Protein AF-A0A2G9YGD5-F1 (afdb_monomer_lite)

Secondary structure (DSSP, 8-state):
--SSSSPPPSEEETTEEEEE-TTTT-TTS-TTHHHHHHHHHHHHHHTT-EEEEE-HHHHTTHHHHHHHHHTS---------

Sequence (81 aa):
MYPEGRYRCDFVVNNTFVEFFGLSNVSGVCLNYNEIIVRKREMCKKHNIRLIEIYEKNLYNLDQFLSKKLGIEIKQKALFY

Radius of gyration: 14.37 Å; chains: 1; bounding box: 30×23×42 Å

Foldseek 3Di:
DQPDDPDDAPDADPQATEHEPACPPPPPPDPCSVVVVVVSVVSCVVVVGHYHYHYPVCVVVVQVSVCVVVVHRDDDDPPDD

pLDDT: mean 82.67, std 12.57, range [47.75, 95.0]

Structure (mmCIF, N/CA/C/O backbone):
data_AF-A0A2G9YGD5-F1
#
_entry.id   AF-A0A2G9YGD5-F1
#
loop_
_atom_site.group_PDB
_atom_site.id
_atom_site.type_symbol
_atom_site.label_atom_id
_atom_site.label_alt_id
_atom_site.label_comp_id
_atom_site.label_asym_id
_atom_site.label_entity_id
_atom_site.label_seq_id
_atom_site.pdbx_PDB_ins_code
_atom_site.Cartn_x
_atom_site.Cartn_y
_atom_site.Cartn_z
_atom_site.occupancy
_atom_site.B_iso_or_equiv
_atom_site.auth_seq_id
_atom_site.auth_comp_id
_atom_site.auth_asym_id
_atom_site.auth_atom_id
_atom_site.pdbx_PDB_model_num
ATOM 1 N N . MET A 1 1 ? -8.519 -10.930 -0.921 1.00 75.38 1 MET A N 1
ATOM 2 C CA . MET A 1 1 ? -8.087 -11.183 -2.319 1.00 75.38 1 MET A CA 1
ATOM 3 C C . MET A 1 1 ? -8.626 -10.067 -3.192 1.00 75.38 1 MET A C 1
ATOM 5 O O . MET A 1 1 ? -9.654 -9.506 -2.829 1.00 75.38 1 MET A O 1
ATOM 9 N N . TYR A 1 2 ? -7.935 -9.719 -4.282 1.00 78.31 2 TYR A N 1
ATOM 10 C CA . TYR A 1 2 ? -8.444 -8.711 -5.217 1.00 78.31 2 TYR A CA 1
ATOM 11 C C . TYR A 1 2 ? -9.714 -9.221 -5.924 1.00 78.31 2 TYR A C 1
ATOM 13 O O . TYR A 1 2 ? -9.826 -10.430 -6.132 1.00 78.31 2 TYR A O 1
ATOM 21 N N . PRO A 1 3 ? -10.663 -8.334 -6.283 1.00 74.81 3 PRO A N 1
ATOM 22 C CA . PRO A 1 3 ? -11.925 -8.744 -6.909 1.00 74.81 3 PRO A CA 1
ATOM 23 C C . PRO A 1 3 ? -11.755 -9.336 -8.312 1.00 74.81 3 PRO A C 1
ATOM 25 O O . PRO A 1 3 ? -12.608 -10.089 -8.771 1.00 74.81 3 PRO A O 1
ATOM 28 N N . GLU A 1 4 ? -10.661 -8.996 -8.997 1.00 78.12 4 GLU A N 1
ATOM 29 C CA . GLU A 1 4 ? -10.369 -9.449 -10.355 1.00 78.12 4 GLU A CA 1
ATOM 30 C C . GLU A 1 4 ? -9.006 -10.158 -10.383 1.00 78.12 4 GLU A C 1
ATOM 32 O O . GLU A 1 4 ? -8.013 -9.685 -9.831 1.00 78.12 4 GLU A O 1
ATOM 37 N N . GLY A 1 5 ? -8.952 -11.332 -11.017 1.00 69.06 5 GLY A N 1
ATOM 38 C CA . GLY A 1 5 ? -7.739 -12.151 -11.096 1.00 69.06 5 GLY A CA 1
ATOM 39 C C . GLY A 1 5 ? -7.344 -12.852 -9.786 1.00 69.06 5 GLY A C 1
ATOM 40 O O . GLY A 1 5 ? -7.901 -12.631 -8.715 1.00 69.06 5 GLY A O 1
ATOM 41 N N . ARG A 1 6 ? -6.343 -13.740 -9.859 1.00 76.00 6 ARG A N 1
ATOM 42 C CA . ARG A 1 6 ? -5.805 -14.473 -8.693 1.00 76.00 6 ARG A CA 1
ATOM 43 C C . ARG A 1 6 ? -4.728 -13.670 -7.951 1.00 76.00 6 ARG A C 1
ATOM 45 O O . ARG A 1 6 ? -3.706 -14.223 -7.549 1.00 76.00 6 ARG A O 1
ATOM 52 N N . TYR A 1 7 ? -4.931 -12.364 -7.782 1.00 80.50 7 TYR A N 1
ATOM 53 C CA . TYR A 1 7 ? -3.990 -11.522 -7.046 1.00 80.50 7 TYR A CA 1
ATOM 54 C C . TYR A 1 7 ? -4.278 -11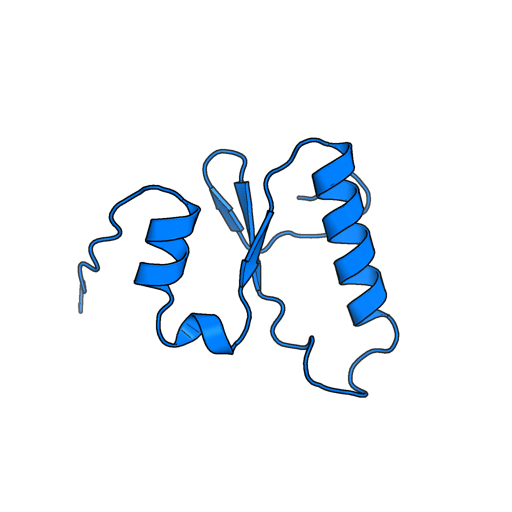.576 -5.545 1.00 80.50 7 TYR A C 1
ATOM 56 O O . TYR A 1 7 ? -5.407 -11.379 -5.079 1.00 80.50 7 TYR A O 1
ATOM 64 N N . ARG A 1 8 ? -3.224 -11.835 -4.770 1.00 83.94 8 ARG A N 1
ATOM 65 C CA . ARG A 1 8 ? -3.269 -11.758 -3.312 1.00 83.94 8 ARG A CA 1
ATOM 66 C C . ARG A 1 8 ? -2.917 -10.350 -2.858 1.00 83.94 8 ARG A C 1
ATOM 68 O O . ARG A 1 8 ? -2.146 -9.655 -3.522 1.00 83.94 8 ARG A O 1
ATOM 75 N N . CYS A 1 9 ? -3.573 -9.963 -1.774 1.00 88.62 9 CYS A N 1
ATOM 76 C CA . CYS A 1 9 ? -3.191 -8.813 -0.983 1.00 88.62 9 CYS A CA 1
ATOM 77 C C . CYS A 1 9 ? -2.508 -9.346 0.275 1.00 88.62 9 CYS A C 1
ATOM 79 O O . CYS A 1 9 ? -2.966 -10.376 0.785 1.00 88.62 9 CYS A O 1
ATOM 81 N N . ASP A 1 10 ? -1.454 -8.684 0.737 1.00 89.50 10 ASP A N 1
ATOM 82 C CA . ASP A 1 10 ? -0.695 -9.121 1.911 1.00 89.50 10 ASP A CA 1
ATOM 83 C C . ASP A 1 10 ? -1.564 -9.064 3.173 1.00 89.50 10 ASP A C 1
ATOM 85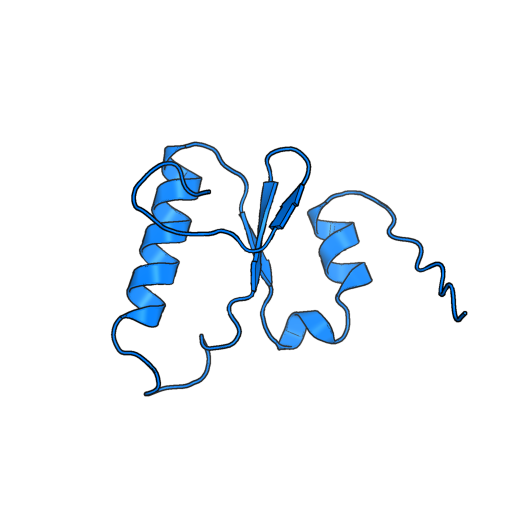 O O . ASP A 1 10 ? -1.650 -10.046 3.912 1.00 89.50 10 ASP A O 1
ATOM 89 N N . PHE A 1 11 ? -2.281 -7.951 3.381 1.00 91.12 11 PHE A N 1
ATOM 90 C CA . PHE A 1 11 ? -3.162 -7.769 4.535 1.00 91.12 11 PHE A CA 1
ATOM 91 C C . PHE A 1 11 ? -4.451 -7.018 4.188 1.00 91.12 11 PHE A C 1
ATOM 93 O O . PHE A 1 11 ? -4.491 -6.148 3.318 1.00 91.12 11 PHE A O 1
ATOM 100 N N . VAL A 1 12 ? -5.521 -7.318 4.927 1.00 91.06 12 VAL A N 1
ATOM 101 C CA . VAL A 1 12 ? -6.804 -6.609 4.836 1.00 91.06 12 VAL A CA 1
ATOM 102 C C . VAL A 1 12 ? -7.247 -6.198 6.237 1.00 91.06 12 VAL A C 1
ATOM 104 O O . VAL A 1 12 ? -7.373 -7.043 7.117 1.00 91.06 12 VAL A O 1
ATOM 107 N N . VAL A 1 13 ? -7.504 -4.904 6.436 1.00 87.31 13 VAL A N 1
ATOM 108 C CA . VAL A 1 13 ? -7.927 -4.315 7.716 1.00 87.31 13 VAL A CA 1
ATOM 109 C C . VAL A 1 13 ? -9.119 -3.402 7.460 1.00 87.31 13 VAL A C 1
ATOM 111 O O . VAL A 1 13 ? -8.990 -2.442 6.710 1.00 87.31 13 VAL A O 1
ATOM 114 N N . ASN A 1 14 ? -10.282 -3.673 8.059 1.00 84.81 14 ASN A N 1
ATOM 115 C CA . ASN A 1 14 ? -11.492 -2.841 7.925 1.00 84.81 14 ASN A CA 1
ATOM 116 C C . ASN A 1 14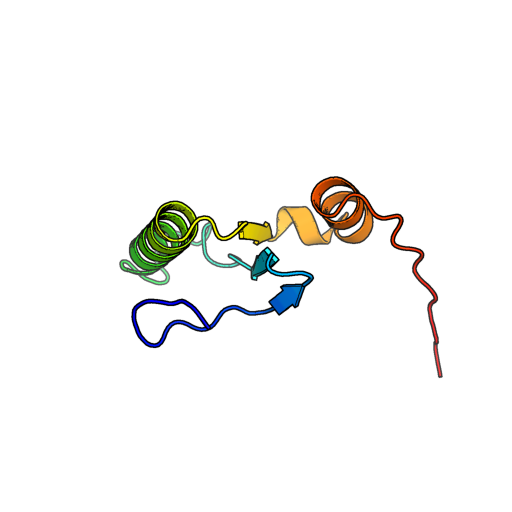 ? -11.789 -2.421 6.471 1.00 84.81 14 ASN A C 1
ATOM 118 O O . ASN A 1 14 ? -11.906 -1.236 6.160 1.00 84.81 14 ASN A O 1
ATOM 122 N N . ASN A 1 15 ? -11.844 -3.397 5.560 1.00 85.38 15 ASN A N 1
ATOM 123 C CA . ASN A 1 15 ? -12.075 -3.175 4.125 1.00 85.38 15 ASN A CA 1
ATOM 124 C C . ASN A 1 15 ? -11.003 -2.313 3.415 1.00 85.38 15 ASN A C 1
ATOM 126 O O . ASN A 1 15 ? -11.213 -1.828 2.304 1.00 85.38 15 ASN A O 1
ATOM 130 N N . THR A 1 16 ? -9.846 -2.125 4.051 1.00 90.44 16 THR A N 1
ATOM 131 C CA . THR A 1 16 ? -8.660 -1.470 3.497 1.00 90.44 16 THR A CA 1
ATOM 132 C C . THR A 1 16 ? -7.602 -2.521 3.204 1.00 90.44 16 THR A C 1
ATOM 134 O O . THR A 1 16 ? -7.247 -3.319 4.069 1.00 90.44 16 THR A O 1
ATOM 137 N N . PHE A 1 17 ? -7.099 -2.524 1.980 1.00 94.38 17 PHE A N 1
ATOM 138 C CA . PHE A 1 17 ? -5.992 -3.370 1.561 1.00 94.38 17 PHE A CA 1
ATOM 139 C C . PHE A 1 17 ? -4.681 -2.712 1.968 1.00 94.38 17 PHE A C 1
ATOM 141 O O . PHE A 1 17 ? -4.525 -1.500 1.819 1.00 94.38 17 PHE A O 1
ATOM 148 N N . VAL A 1 18 ? -3.745 -3.504 2.475 1.00 93.69 18 VAL A N 1
ATOM 149 C CA . VAL A 1 18 ? -2.409 -3.055 2.861 1.00 93.69 18 VAL A CA 1
ATOM 150 C C . VAL A 1 18 ? -1.403 -3.973 2.182 1.00 93.69 18 VAL A C 1
ATOM 152 O O . VAL A 1 18 ? -1.433 -5.184 2.390 1.00 93.69 18 VAL A O 1
ATOM 155 N N . GLU A 1 19 ? -0.543 -3.392 1.353 1.00 92.44 19 GLU A N 1
ATOM 156 C CA . GLU A 1 19 ? 0.352 -4.132 0.461 1.00 92.44 19 GLU A CA 1
ATOM 157 C C . GLU A 1 19 ? 1.781 -3.600 0.550 1.00 92.44 19 GLU A C 1
ATOM 159 O O . GLU A 1 19 ? 1.978 -2.382 0.547 1.00 92.44 19 GLU A O 1
ATOM 164 N N . PHE A 1 20 ? 2.775 -4.491 0.571 1.00 92.12 20 PHE A N 1
ATOM 165 C CA . PHE A 1 20 ? 4.186 -4.116 0.520 1.00 92.12 20 PHE A CA 1
ATOM 166 C C . PHE A 1 20 ? 4.765 -4.235 -0.899 1.00 92.12 20 PHE A C 1
ATOM 168 O O . PHE A 1 20 ? 4.945 -5.323 -1.443 1.00 92.12 20 PHE A O 1
ATOM 175 N N . PHE A 1 21 ? 5.136 -3.101 -1.494 1.00 89.81 21 PHE A N 1
ATOM 176 C CA . PHE A 1 21 ? 5.768 -3.022 -2.813 1.00 89.81 21 PHE A CA 1
ATOM 177 C C . PHE A 1 21 ? 7.288 -2.858 -2.703 1.00 89.81 21 PHE A C 1
ATOM 179 O O . PHE A 1 21 ? 7.861 -1.853 -3.120 1.00 89.81 21 PHE A O 1
ATOM 186 N N . GLY A 1 22 ? 7.955 -3.859 -2.127 1.00 82.44 22 GLY A N 1
ATOM 187 C CA . GLY A 1 22 ? 9.396 -3.814 -1.853 1.00 82.44 22 GLY A CA 1
ATOM 188 C C . GLY A 1 22 ? 10.311 -3.830 -3.082 1.00 82.44 22 GLY A C 1
ATOM 189 O O . GLY A 1 22 ? 11.453 -3.411 -2.978 1.00 82.44 22 GLY A O 1
ATOM 190 N N . LEU A 1 23 ? 9.831 -4.284 -4.246 1.00 77.44 23 LEU A N 1
ATOM 191 C CA . LEU A 1 23 ? 10.656 -4.409 -5.460 1.00 77.44 23 LEU A CA 1
ATOM 192 C C . LEU A 1 23 ? 10.487 -3.242 -6.442 1.00 77.44 23 LEU A C 1
ATOM 194 O O . LEU A 1 23 ? 11.068 -3.260 -7.524 1.00 77.44 23 LEU A O 1
ATOM 198 N N . SER A 1 24 ? 9.699 -2.218 -6.100 1.00 67.38 24 SER A N 1
ATOM 199 C CA . SER A 1 24 ? 9.396 -1.117 -7.026 1.00 67.38 24 SER A CA 1
ATOM 200 C C . SER A 1 24 ? 10.614 -0.258 -7.390 1.00 67.38 24 SER A C 1
ATOM 202 O O . SER A 1 24 ? 10.565 0.487 -8.364 1.00 67.38 24 SER A O 1
ATOM 204 N N . ASN A 1 25 ? 11.682 -0.311 -6.589 1.00 64.56 25 ASN A N 1
ATOM 205 C CA . ASN A 1 25 ? 12.931 0.432 -6.782 1.00 64.56 25 ASN A CA 1
ATOM 206 C C . ASN A 1 25 ? 14.038 -0.399 -7.455 1.00 64.56 25 ASN A C 1
ATOM 208 O O . ASN A 1 25 ? 15.074 0.164 -7.810 1.00 64.56 25 ASN A O 1
ATOM 212 N N . VAL A 1 26 ? 13.839 -1.706 -7.661 1.00 65.19 26 VAL A N 1
ATOM 213 C CA . VAL A 1 26 ? 14.849 -2.563 -8.286 1.00 65.19 26 VAL A CA 1
ATOM 214 C C . VAL A 1 26 ? 14.621 -2.606 -9.795 1.00 65.19 26 VAL A C 1
ATOM 216 O O . VAL A 1 26 ? 13.902 -3.458 -10.324 1.00 65.19 26 VAL A O 1
ATOM 219 N N . SER A 1 27 ? 15.243 -1.661 -10.501 1.00 55.41 27 SER A N 1
ATOM 220 C CA . SER A 1 27 ? 15.298 -1.649 -11.964 1.00 55.41 27 SER A CA 1
ATOM 221 C C . SER A 1 27 ? 15.892 -2.967 -12.474 1.00 55.41 27 SER A C 1
ATOM 223 O O . SER A 1 27 ? 17.085 -3.210 -12.320 1.00 55.41 27 SER A O 1
ATOM 225 N N . GLY A 1 28 ? 15.057 -3.823 -13.072 1.00 59.62 28 GLY A N 1
ATOM 226 C CA . GLY A 1 28 ? 15.491 -5.049 -13.755 1.00 59.62 28 GLY A CA 1
ATOM 227 C C . GLY A 1 28 ? 14.989 -6.377 -13.178 1.00 59.62 28 GLY A C 1
ATOM 228 O O . GLY A 1 28 ? 15.198 -7.401 -13.817 1.00 59.62 28 GLY A O 1
ATOM 229 N N . VAL A 1 29 ? 14.297 -6.402 -12.030 1.00 58.78 29 VAL A N 1
ATOM 230 C CA . VAL A 1 29 ? 13.897 -7.684 -11.404 1.00 58.78 29 VAL A CA 1
ATOM 231 C C . VAL A 1 29 ? 12.623 -8.293 -11.995 1.00 58.78 29 VAL A C 1
ATOM 233 O O . VAL A 1 29 ? 12.479 -9.509 -11.967 1.00 58.78 29 VAL A O 1
ATOM 236 N N . CYS A 1 30 ? 11.722 -7.510 -12.597 1.00 56.31 30 CYS A N 1
ATOM 237 C CA . CYS A 1 30 ? 10.553 -8.031 -13.318 1.00 56.31 30 CYS A CA 1
ATOM 238 C C . CYS A 1 30 ? 9.936 -6.925 -14.185 1.00 56.31 30 CYS A C 1
ATOM 240 O O . CYS A 1 30 ? 9.336 -5.996 -13.643 1.00 56.31 30 CYS A O 1
ATOM 242 N N . LEU A 1 31 ? 10.018 -7.042 -15.517 1.00 65.38 31 LEU A N 1
ATOM 243 C CA . LEU A 1 31 ? 9.380 -6.103 -16.462 1.00 65.38 31 LEU A CA 1
ATOM 244 C C . LEU A 1 31 ? 7.888 -5.881 -16.145 1.00 65.38 31 LEU A C 1
ATOM 246 O O . LEU A 1 31 ? 7.381 -4.769 -16.259 1.00 65.38 31 LEU A O 1
ATOM 250 N N . ASN A 1 32 ? 7.224 -6.912 -15.619 1.00 74.50 32 ASN A N 1
ATOM 251 C CA . ASN A 1 32 ? 5.785 -6.901 -15.367 1.00 74.50 32 ASN A CA 1
ATOM 252 C C . ASN A 1 32 ? 5.422 -6.489 -13.926 1.00 74.50 32 ASN A C 1
ATOM 254 O O . ASN A 1 32 ? 4.242 -6.410 -13.593 1.00 74.50 32 ASN A O 1
ATOM 258 N N . TYR A 1 33 ? 6.393 -6.246 -13.033 1.00 79.19 33 TYR A N 1
ATOM 259 C CA . TYR A 1 33 ? 6.087 -5.921 -11.629 1.00 79.19 33 TYR A CA 1
ATOM 260 C C . TYR A 1 33 ? 5.376 -4.571 -11.510 1.00 79.19 33 TYR A C 1
ATOM 262 O O . TYR A 1 33 ? 4.353 -4.459 -10.835 1.00 79.19 33 TYR A O 1
ATOM 270 N N . ASN A 1 34 ? 5.854 -3.571 -12.254 1.00 81.44 34 ASN A N 1
ATOM 271 C CA . ASN A 1 34 ? 5.205 -2.264 -12.328 1.00 81.44 34 ASN A CA 1
ATOM 272 C C . ASN A 1 34 ? 3.795 -2.365 -12.927 1.00 81.44 34 ASN A C 1
ATOM 274 O O . ASN A 1 34 ? 2.869 -1.738 -12.416 1.00 81.44 34 ASN A O 1
ATOM 278 N N . GLU A 1 35 ? 3.599 -3.206 -13.945 1.00 86.56 35 GLU A N 1
ATOM 279 C CA . GLU A 1 35 ? 2.277 -3.454 -14.534 1.00 86.56 35 GLU A CA 1
ATOM 280 C C . GLU A 1 35 ? 1.314 -4.104 -13.531 1.00 86.56 35 GLU A C 1
ATOM 282 O O . GLU A 1 35 ? 0.144 -3.731 -13.458 1.00 86.56 35 GLU A O 1
ATOM 287 N N . ILE A 1 36 ? 1.798 -5.041 -12.707 1.00 86.81 36 ILE A N 1
ATOM 288 C CA . ILE A 1 36 ? 1.000 -5.669 -11.645 1.00 86.81 36 ILE A CA 1
ATOM 289 C C . ILE A 1 36 ? 0.582 -4.634 -10.595 1.00 86.81 36 ILE A C 1
ATOM 291 O O . ILE A 1 36 ? -0.576 -4.643 -10.173 1.00 86.81 36 ILE A O 1
ATOM 295 N N . ILE A 1 37 ? 1.482 -3.731 -10.190 1.00 89.19 37 ILE A N 1
ATOM 296 C CA . ILE A 1 37 ? 1.149 -2.642 -9.257 1.00 89.19 37 ILE A CA 1
ATOM 297 C C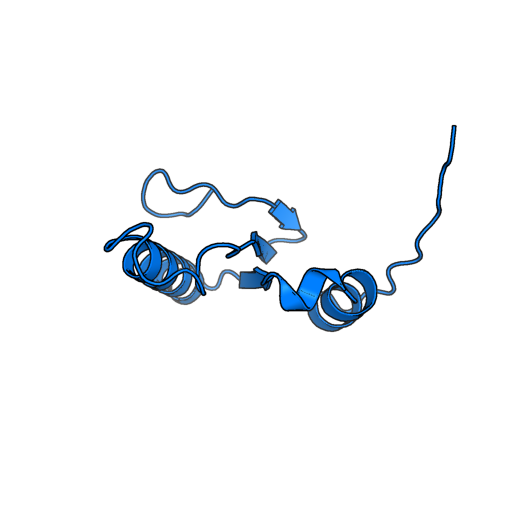 . ILE A 1 37 ? 0.058 -1.749 -9.854 1.00 89.19 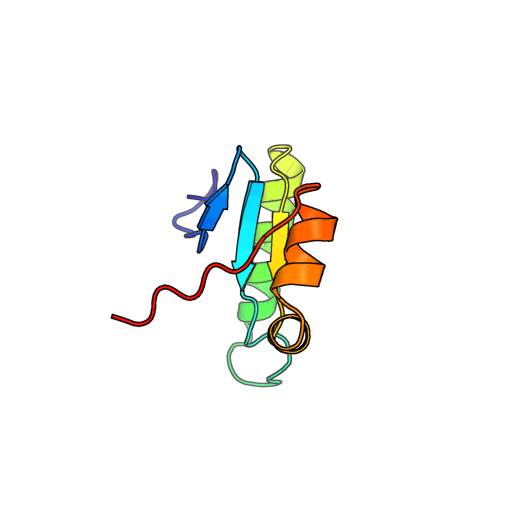37 ILE A C 1
ATOM 299 O O . ILE A 1 37 ? -0.927 -1.450 -9.177 1.00 89.19 37 ILE A O 1
ATOM 303 N N . VAL A 1 38 ? 0.202 -1.350 -11.123 1.00 90.00 38 VAL A N 1
ATOM 304 C CA . VAL A 1 38 ? -0.797 -0.525 -11.821 1.00 90.00 38 VAL A CA 1
ATOM 305 C C . VAL A 1 38 ? -2.150 -1.230 -11.850 1.00 90.00 38 VAL A C 1
ATOM 307 O O . VAL A 1 38 ? -3.137 -0.650 -11.401 1.00 90.00 38 VAL A O 1
ATOM 310 N N . ARG A 1 39 ? -2.196 -2.509 -12.241 1.00 90.56 39 ARG A N 1
ATOM 311 C CA . ARG A 1 39 ? -3.441 -3.291 -12.235 1.00 90.56 39 ARG A CA 1
ATOM 312 C C . ARG A 1 39 ? -4.067 -3.376 -10.846 1.00 90.56 39 ARG A C 1
ATOM 314 O O . ARG A 1 39 ? -5.276 -3.213 -10.708 1.00 90.56 39 ARG A O 1
ATOM 321 N N . LYS A 1 40 ? -3.270 -3.604 -9.797 1.00 91.00 40 LYS A N 1
ATOM 322 C CA . LYS A 1 40 ? -3.757 -3.628 -8.405 1.00 91.00 40 LYS A CA 1
ATOM 323 C C . LYS A 1 40 ? -4.393 -2.297 -8.002 1.00 91.00 40 LYS A C 1
ATOM 325 O O . LYS A 1 40 ? -5.489 -2.294 -7.442 1.00 91.00 40 LYS A O 1
ATOM 330 N N . ARG A 1 41 ? -3.764 -1.170 -8.345 1.00 92.94 41 ARG A N 1
ATOM 331 C CA . ARG A 1 41 ? -4.325 0.172 -8.112 1.00 92.94 41 ARG A CA 1
ATOM 332 C C . ARG A 1 41 ? -5.632 0.386 -8.866 1.00 92.94 41 ARG A C 1
ATOM 334 O 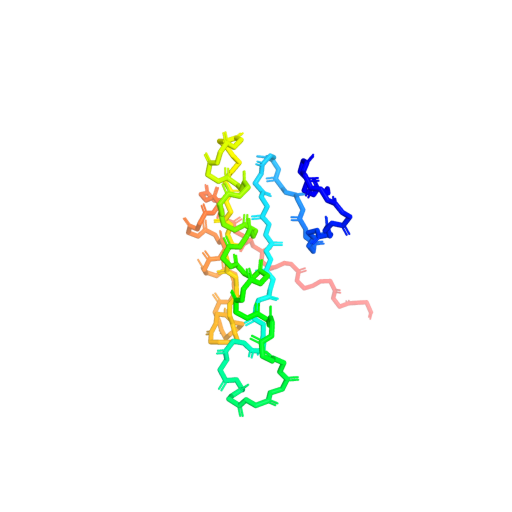O . ARG A 1 41 ? -6.589 0.884 -8.279 1.00 92.94 41 ARG A O 1
ATOM 341 N N . GLU A 1 42 ? -5.680 0.004 -10.138 1.00 93.50 42 GLU A N 1
ATOM 342 C CA . GLU A 1 42 ? -6.877 0.121 -10.977 1.00 93.50 42 GLU A CA 1
ATOM 343 C C . GLU A 1 42 ? -8.039 -0.698 -10.420 1.00 93.50 42 GLU A C 1
ATOM 345 O O . GLU A 1 42 ? -9.144 -0.175 -10.296 1.00 93.50 42 GLU A O 1
ATOM 350 N N . MET A 1 43 ? -7.784 -1.941 -10.002 1.00 91.75 43 MET A N 1
ATOM 351 C CA . MET A 1 43 ? -8.783 -2.785 -9.346 1.00 91.75 43 MET A CA 1
ATOM 352 C C . MET A 1 43 ? -9.296 -2.141 -8.059 1.00 91.75 43 MET A C 1
ATOM 354 O O . MET A 1 43 ? -10.505 -2.024 -7.870 1.00 91.75 43 MET A O 1
ATOM 358 N N . CYS A 1 44 ? -8.403 -1.663 -7.190 1.00 92.19 44 CYS A N 1
ATOM 359 C CA . CYS A 1 44 ? -8.825 -0.994 -5.963 1.00 92.19 44 CYS A CA 1
ATOM 360 C C . CYS A 1 44 ? -9.671 0.253 -6.254 1.00 92.19 44 CYS A C 1
ATOM 362 O O . CYS A 1 44 ? -10.733 0.427 -5.661 1.00 92.19 44 CYS A O 1
ATOM 364 N N . LYS A 1 45 ? -9.264 1.075 -7.229 1.00 92.94 45 LYS A N 1
ATOM 365 C CA . LYS A 1 45 ? -10.013 2.267 -7.648 1.00 92.94 45 LYS A CA 1
ATOM 366 C C . LYS A 1 45 ? -11.390 1.911 -8.216 1.00 92.94 45 LYS A C 1
ATOM 368 O O . LYS A 1 45 ? -12.374 2.538 -7.843 1.00 92.94 45 LYS A O 1
ATOM 373 N N . LYS A 1 46 ? -11.466 0.903 -9.088 1.00 94.00 46 LYS A N 1
ATOM 374 C CA . LYS A 1 46 ? -12.710 0.446 -9.728 1.00 94.00 46 LYS A CA 1
ATOM 375 C C . LYS A 1 46 ? -13.732 -0.063 -8.712 1.00 94.00 46 LYS A C 1
ATOM 377 O O . LYS A 1 46 ? -14.921 0.185 -8.870 1.00 94.00 46 LYS A O 1
ATOM 382 N N . HIS A 1 47 ? -13.267 -0.748 -7.670 1.00 90.88 47 HIS A N 1
ATOM 383 C CA . HIS A 1 47 ? -14.120 -1.368 -6.652 1.00 90.88 47 HIS A CA 1
ATOM 384 C C . HIS A 1 47 ? -14.297 -0.516 -5.388 1.00 90.88 47 HIS A C 1
ATOM 386 O O . HIS A 1 47 ? -14.826 -1.008 -4.397 1.00 90.88 47 HIS A O 1
ATOM 392 N N . ASN A 1 48 ? -13.856 0.750 -5.397 1.00 92.25 48 ASN A N 1
ATOM 393 C CA . ASN A 1 48 ? -13.849 1.630 -4.219 1.00 92.25 48 ASN A CA 1
ATOM 394 C C . ASN A 1 48 ? -13.172 0.996 -2.985 1.00 92.25 48 ASN A C 1
ATOM 396 O O . ASN A 1 48 ? -13.550 1.247 -1.840 1.00 92.25 48 ASN A O 1
ATOM 400 N N . ILE A 1 49 ? -12.148 0.172 -3.217 1.00 92.31 49 ILE A N 1
ATOM 401 C CA . ILE A 1 49 ? -11.337 -0.436 -2.167 1.00 92.31 49 ILE A CA 1
ATOM 402 C C . ILE A 1 49 ? -10.205 0.525 -1.835 1.00 92.31 49 ILE A C 1
ATOM 404 O O . ILE A 1 49 ? -9.429 0.947 -2.696 1.00 92.31 49 ILE A O 1
ATOM 408 N N . ARG A 1 50 ? -10.081 0.857 -0.554 1.00 94.19 50 ARG A N 1
ATOM 409 C CA . ARG A 1 50 ? -8.966 1.660 -0.068 1.00 94.19 50 ARG A CA 1
ATOM 410 C C . ARG A 1 50 ? -7.687 0.824 -0.112 1.00 94.19 50 ARG A C 1
ATOM 412 O O . ARG A 1 50 ? -7.658 -0.258 0.462 1.00 94.19 50 ARG A O 1
ATOM 419 N N . LEU A 1 51 ? -6.631 1.339 -0.739 1.00 94.56 51 LEU A N 1
ATOM 420 C CA . LEU A 1 51 ? -5.316 0.693 -0.798 1.00 94.56 51 LEU A CA 1
ATOM 421 C C . LEU A 1 51 ? -4.274 1.538 -0.056 1.00 94.56 51 LEU A C 1
ATOM 423 O O . LEU A 1 51 ? -4.102 2.724 -0.342 1.00 94.56 51 LEU A O 1
ATOM 427 N N . ILE A 1 52 ? -3.581 0.926 0.899 1.00 95.00 52 ILE A N 1
ATOM 428 C CA . ILE A 1 52 ? -2.400 1.467 1.567 1.00 95.00 52 ILE A CA 1
ATOM 429 C C . ILE A 1 52 ? -1.187 0.746 0.996 1.00 95.00 52 ILE A C 1
ATOM 431 O O . ILE A 1 52 ? -1.036 -0.464 1.132 1.00 95.00 52 ILE A O 1
ATOM 435 N N . GLU A 1 53 ? -0.316 1.521 0.370 1.00 94.62 53 GLU A N 1
ATOM 436 C CA . GLU A 1 53 ? 0.921 1.033 -0.221 1.00 94.62 53 GLU A CA 1
ATOM 437 C C . GLU A 1 53 ? 2.073 1.285 0.749 1.00 94.62 53 GLU A C 1
ATOM 439 O O . GLU A 1 53 ? 2.304 2.429 1.156 1.00 94.62 53 GLU A O 1
ATOM 444 N N . ILE A 1 54 ? 2.781 0.225 1.119 1.00 93.56 54 ILE A N 1
ATOM 445 C CA . ILE A 1 54 ? 3.978 0.267 1.951 1.00 93.56 54 ILE A CA 1
ATOM 446 C C . ILE A 1 54 ? 5.181 0.043 1.040 1.00 93.56 54 ILE A C 1
ATOM 448 O O . ILE A 1 54 ? 5.227 -0.913 0.271 1.00 93.56 54 ILE A O 1
ATOM 452 N N . TYR A 1 55 ? 6.173 0.913 1.155 1.00 91.25 55 TYR A N 1
ATOM 453 C CA . TYR A 1 55 ? 7.469 0.774 0.502 1.00 91.25 55 TYR A CA 1
ATOM 454 C C . TYR A 1 55 ? 8.559 0.589 1.553 1.00 91.25 55 TYR A C 1
ATOM 456 O O . TYR A 1 55 ? 8.346 0.886 2.726 1.00 91.25 55 TYR A O 1
ATOM 464 N N . GLU A 1 56 ? 9.747 0.153 1.140 1.00 91.06 56 GLU A N 1
ATOM 465 C CA . GLU A 1 56 ? 10.901 -0.069 2.027 1.00 91.06 56 GLU A CA 1
ATOM 466 C C . GLU A 1 56 ? 11.151 1.114 2.980 1.00 91.06 56 GLU A C 1
ATOM 468 O O . GLU A 1 56 ? 11.229 0.944 4.194 1.00 91.06 56 GLU A O 1
ATOM 473 N N . LYS A 1 57 ? 11.132 2.345 2.454 1.00 89.50 57 LYS A N 1
ATOM 474 C CA . LYS A 1 57 ? 11.296 3.577 3.245 1.00 89.50 57 LYS A CA 1
ATOM 475 C C . LYS A 1 57 ? 10.263 3.763 4.362 1.00 89.50 57 LYS A C 1
ATOM 477 O O . LYS A 1 57 ? 10.520 4.497 5.307 1.00 89.50 57 LYS A O 1
ATOM 482 N N . ASN A 1 58 ? 9.082 3.159 4.236 1.00 90.62 58 ASN A N 1
ATOM 483 C CA . ASN A 1 58 ? 8.027 3.253 5.239 1.00 90.62 58 ASN A CA 1
ATOM 484 C C . ASN A 1 58 ? 8.265 2.303 6.413 1.00 90.62 58 ASN A C 1
ATOM 486 O O . ASN A 1 58 ? 7.658 2.503 7.458 1.00 90.62 58 ASN A O 1
ATOM 490 N N . LEU A 1 59 ? 9.136 1.299 6.270 1.00 89.19 59 LEU A N 1
ATOM 491 C CA . LEU A 1 59 ? 9.429 0.350 7.344 1.00 89.19 59 LEU A CA 1
ATOM 492 C C . LEU A 1 59 ? 10.145 1.024 8.524 1.00 89.19 59 LEU A C 1
ATOM 494 O O . LEU A 1 59 ? 9.880 0.677 9.670 1.00 89.19 59 LEU A O 1
ATOM 498 N N . TYR A 1 60 ? 10.971 2.044 8.264 1.00 90.31 60 TYR A N 1
ATOM 499 C CA . TYR A 1 60 ? 11.699 2.788 9.303 1.00 90.31 60 TYR A CA 1
ATOM 500 C C . TYR A 1 60 ? 10.795 3.566 10.268 1.00 90.31 60 TYR A C 1
ATOM 502 O O . TYR A 1 60 ? 11.216 3.915 11.367 1.00 90.31 60 TYR A O 1
ATOM 510 N N . ASN A 1 61 ? 9.560 3.860 9.867 1.00 91.25 61 ASN A N 1
ATOM 511 C CA . ASN A 1 61 ? 8.572 4.554 10.688 1.00 91.25 61 ASN A CA 1
ATOM 512 C C . ASN A 1 61 ? 7.175 3.945 10.513 1.00 91.25 61 ASN A C 1
ATOM 514 O O . ASN A 1 61 ? 6.173 4.667 10.449 1.00 91.25 61 ASN A O 1
ATOM 518 N N . LEU A 1 62 ? 7.121 2.612 10.424 1.00 90.12 62 LEU A N 1
ATOM 519 C CA . LEU A 1 62 ? 5.933 1.869 10.010 1.00 90.12 62 LEU A CA 1
ATOM 520 C C . LEU A 1 62 ? 4.711 2.178 10.874 1.00 90.12 62 LEU A C 1
ATOM 522 O O . LEU A 1 62 ? 3.648 2.486 10.335 1.00 90.12 62 LEU A O 1
ATOM 526 N N . ASP A 1 63 ? 4.874 2.179 12.195 1.00 90.06 63 ASP A N 1
ATOM 527 C CA . ASP A 1 63 ? 3.779 2.439 13.132 1.00 90.06 63 ASP A CA 1
ATOM 528 C C . ASP A 1 63 ? 3.201 3.839 12.947 1.00 90.06 63 ASP A C 1
ATOM 530 O O . ASP A 1 63 ? 1.984 4.006 12.888 1.00 90.06 63 ASP A O 1
ATOM 534 N N . GLN A 1 64 ? 4.055 4.852 12.787 1.00 91.25 64 GLN A N 1
ATOM 535 C CA . GLN A 1 64 ? 3.616 6.227 12.555 1.00 91.25 64 GLN A CA 1
ATOM 536 C C . GLN A 1 64 ? 2.917 6.360 11.196 1.00 91.25 64 GLN A C 1
ATOM 538 O O . GLN A 1 64 ? 1.873 7.011 11.083 1.00 91.25 64 GLN A O 1
ATOM 543 N N . PHE A 1 65 ? 3.476 5.731 10.160 1.00 92.88 65 PHE A N 1
ATOM 544 C CA . PHE A 1 65 ? 2.909 5.728 8.818 1.00 92.88 65 PHE A CA 1
ATOM 545 C C . PHE A 1 65 ? 1.519 5.079 8.798 1.00 92.88 65 PHE A C 1
ATOM 547 O O . PHE A 1 65 ? 0.563 5.685 8.300 1.00 92.88 65 PHE A O 1
ATOM 554 N N . LEU A 1 66 ? 1.389 3.883 9.375 1.00 90.62 66 LEU A N 1
ATOM 555 C CA . LEU A 1 66 ? 0.132 3.144 9.436 1.00 90.62 66 LEU A CA 1
ATOM 556 C C . LEU A 1 66 ? -0.878 3.817 10.359 1.00 90.62 66 LEU A C 1
ATOM 558 O O . LEU A 1 66 ? -2.030 3.937 9.959 1.00 90.62 66 LEU A O 1
ATOM 562 N N . SER A 1 67 ? -0.460 4.344 11.513 1.00 90.12 67 SER A N 1
ATOM 563 C CA . SER A 1 67 ? -1.335 5.103 12.419 1.00 90.12 67 SER A CA 1
ATOM 564 C C . SER A 1 67 ? -1.993 6.277 11.692 1.00 90.12 67 SER A C 1
ATOM 566 O O . SER A 1 67 ? -3.215 6.427 11.699 1.00 90.12 67 SER A O 1
ATOM 568 N N . LYS A 1 68 ? -1.197 7.062 10.949 1.00 91.12 68 LYS A N 1
ATOM 569 C CA . LYS A 1 68 ? -1.698 8.191 10.153 1.00 91.12 68 LYS A CA 1
ATOM 570 C C . LYS A 1 68 ? -2.637 7.748 9.031 1.00 91.12 68 LYS A C 1
ATOM 572 O O . LYS A 1 68 ? -3.614 8.434 8.741 1.00 91.12 68 LYS A O 1
ATOM 577 N N . LYS A 1 69 ? -2.334 6.635 8.357 1.00 91.62 69 LYS A N 1
ATOM 578 C CA . LYS A 1 69 ? -3.164 6.129 7.255 1.00 91.62 69 LYS A CA 1
ATOM 579 C C . LYS A 1 69 ? -4.466 5.523 7.767 1.00 91.62 69 LYS A C 1
ATOM 581 O O . LYS A 1 69 ? -5.513 5.795 7.195 1.00 91.62 69 LYS A O 1
ATOM 586 N N . LEU A 1 70 ? -4.428 4.736 8.828 1.00 87.62 70 LEU A N 1
ATOM 587 C CA . LEU A 1 70 ? -5.593 4.044 9.369 1.00 87.62 70 LEU A CA 1
ATOM 588 C C . LEU A 1 70 ? -6.437 4.932 10.296 1.00 87.62 70 LEU A C 1
ATOM 590 O O . LEU A 1 70 ? -7.598 4.610 10.518 1.00 87.62 70 LEU A O 1
ATOM 594 N N . GLY A 1 71 ? -5.901 6.062 10.772 1.00 86.38 71 GLY A N 1
ATOM 595 C CA . GLY A 1 71 ? -6.606 6.962 11.690 1.00 86.38 71 GLY A CA 1
ATOM 596 C C . GLY A 1 71 ? -6.727 6.385 13.100 1.00 86.38 71 GLY A C 1
ATOM 597 O O . GLY A 1 71 ? -7.686 6.681 13.804 1.00 86.38 71 GLY A O 1
ATOM 598 N N . ILE A 1 72 ? -5.780 5.532 13.488 1.00 83.12 72 ILE A N 1
ATOM 599 C CA . ILE A 1 72 ? -5.741 4.856 14.786 1.00 83.12 72 ILE A CA 1
ATOM 600 C C . ILE A 1 72 ? -4.391 5.109 15.445 1.00 83.12 72 ILE A C 1
ATOM 602 O O . ILE A 1 72 ? -3.391 5.308 14.760 1.00 83.12 72 ILE A O 1
ATOM 606 N N . GLU A 1 73 ? -4.352 5.072 16.770 1.00 82.06 73 GLU A N 1
ATOM 607 C CA . GLU A 1 73 ? -3.097 5.080 17.514 1.00 82.06 73 GLU A CA 1
ATOM 608 C C . GLU A 1 73 ? -2.597 3.637 17.653 1.00 82.06 73 GLU A C 1
ATOM 610 O O . GLU A 1 73 ? -3.196 2.828 18.364 1.00 82.06 73 GLU A O 1
ATOM 615 N N . ILE A 1 74 ? -1.511 3.292 16.959 1.00 80.62 74 ILE A N 1
ATOM 616 C CA . ILE A 1 74 ? -0.862 1.988 17.121 1.00 80.62 74 ILE A CA 1
ATOM 617 C C . ILE A 1 74 ? 0.115 2.104 18.290 1.00 80.62 74 ILE A C 1
ATOM 619 O O . ILE A 1 74 ? 1.192 2.683 18.162 1.00 80.62 74 ILE A O 1
ATOM 623 N N . LYS A 1 75 ? -0.264 1.561 19.451 1.00 73.12 75 LYS A N 1
ATOM 624 C CA . LYS A 1 75 ? 0.649 1.421 20.590 1.00 73.12 75 LYS A CA 1
ATOM 625 C C . LYS A 1 75 ? 1.366 0.089 20.480 1.00 73.12 75 LYS A C 1
ATOM 627 O O . LYS A 1 75 ? 0.757 -0.966 20.650 1.00 73.12 75 LYS A O 1
ATOM 632 N N . GLN A 1 76 ? 2.663 0.141 20.203 1.00 65.81 76 GLN A N 1
ATOM 633 C CA . GLN A 1 76 ? 3.512 -1.037 20.242 1.00 65.81 76 GLN A CA 1
ATOM 634 C C . GLN A 1 76 ? 3.526 -1.570 21.684 1.00 65.81 76 GLN A C 1
ATOM 636 O O . GLN A 1 76 ? 4.026 -0.914 22.596 1.00 65.81 76 GLN A O 1
ATOM 641 N N . LYS A 1 77 ? 2.937 -2.746 21.917 1.00 53.59 77 LYS A N 1
ATOM 642 C CA . LYS A 1 77 ? 3.159 -3.510 23.146 1.00 53.59 77 LYS A CA 1
ATOM 643 C C . LYS A 1 77 ? 4.124 -4.617 22.770 1.00 53.59 77 LYS A C 1
ATOM 645 O O . LYS A 1 77 ? 3.716 -5.627 22.204 1.00 53.59 77 LYS A O 1
ATOM 650 N N . ALA A 1 78 ? 5.409 -4.391 23.011 1.00 53.28 78 ALA A N 1
ATOM 651 C CA . ALA A 1 78 ? 6.388 -5.448 22.860 1.00 53.28 78 ALA A CA 1
ATOM 652 C C . ALA A 1 78 ? 6.096 -6.518 23.923 1.00 53.28 78 ALA A C 1
ATOM 654 O O . ALA A 1 78 ? 6.421 -6.354 25.097 1.00 53.28 78 ALA A O 1
ATOM 655 N N . LEU A 1 79 ? 5.402 -7.583 23.526 1.00 50.97 79 LEU A N 1
ATOM 656 C CA . LEU A 1 79 ? 5.392 -8.838 24.263 1.00 50.97 79 LEU A CA 1
ATOM 657 C C . LEU A 1 79 ? 6.639 -9.594 23.819 1.00 50.97 79 LEU A C 1
ATOM 659 O O . LEU A 1 79 ? 6.600 -10.379 22.875 1.00 50.97 79 LEU A O 1
ATOM 663 N N . PHE A 1 80 ? 7.762 -9.287 24.461 1.00 57.91 80 PHE A N 1
ATOM 664 C CA . PHE A 1 80 ? 8.886 -10.210 24.476 1.00 57.91 80 PHE A CA 1
ATOM 665 C C . PHE A 1 80 ? 8.505 -11.336 25.449 1.00 57.91 80 PHE A C 1
ATOM 667 O O . PHE A 1 80 ? 8.313 -11.069 26.637 1.00 57.91 80 PHE A O 1
ATOM 674 N N . TYR A 1 81 ? 8.301 -12.544 24.919 1.00 47.75 81 TYR A N 1
ATOM 675 C CA . TYR A 1 81 ? 8.257 -13.794 25.684 1.00 47.75 81 TYR A CA 1
ATOM 676 C C . TYR A 1 81 ? 9.633 -14.449 25.643 1.00 47.75 81 TYR A C 1
ATOM 678 O O . TYR A 1 81 ? 10.268 -14.376 24.565 1.00 47.75 81 TYR A O 1
#